Protein AF-J9CIU0-F1 (afdb_monomer_lite)

Structure (mmCIF, N/CA/C/O backbone):
data_AF-J9CIU0-F1
#
_entry.id   AF-J9CIU0-F1
#
loop_
_atom_site.group_PDB
_atom_site.id
_atom_site.type_symbol
_atom_site.label_atom_id
_atom_site.label_alt_id
_atom_site.label_comp_id
_atom_site.label_asym_id
_atom_site.label_entity_id
_atom_site.label_seq_id
_atom_site.pdbx_PDB_ins_code
_atom_site.Cartn_x
_atom_site.Cartn_y
_atom_site.Cartn_z
_atom_site.occupancy
_atom_site.B_iso_or_equiv
_atom_site.auth_seq_id
_atom_site.auth_comp_id
_atom_site.auth_asym_id
_atom_site.auth_atom_id
_atom_site.pdbx_PDB_model_num
ATOM 1 N N . MET A 1 1 ? -0.235 9.043 4.775 1.00 89.25 1 MET A N 1
ATOM 2 C CA . MET A 1 1 ? -0.250 9.261 3.314 1.00 89.25 1 MET A CA 1
ATOM 3 C C . MET A 1 1 ? 0.584 8.153 2.698 1.00 89.25 1 MET A C 1
ATOM 5 O O . MET A 1 1 ? 1.582 7.802 3.313 1.00 89.25 1 MET A O 1
ATOM 9 N N . VAL A 1 2 ? 0.134 7.546 1.600 1.00 96.88 2 VAL A N 1
ATOM 10 C CA . VAL A 1 2 ? 0.824 6.435 0.920 1.00 96.88 2 VAL A CA 1
ATOM 11 C C . VAL A 1 2 ? 0.937 6.806 -0.552 1.00 96.88 2 VAL A C 1
ATOM 13 O O . VAL A 1 2 ? -0.055 7.255 -1.124 1.00 96.88 2 VAL A O 1
ATOM 16 N N . GLU 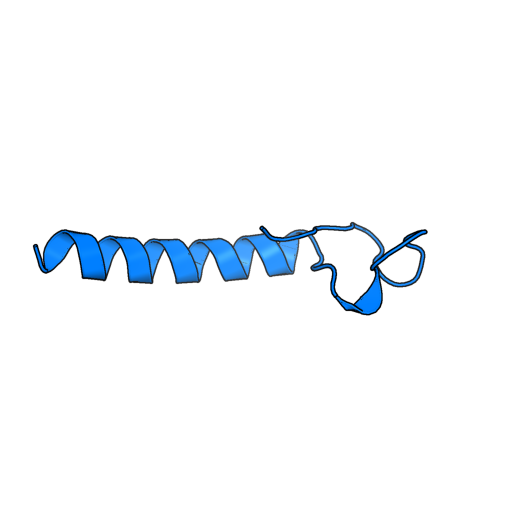A 1 3 ? 2.120 6.640 -1.135 1.00 97.62 3 GLU A N 1
ATOM 17 C CA . GLU A 1 3 ? 2.354 6.867 -2.561 1.00 97.62 3 GLU A CA 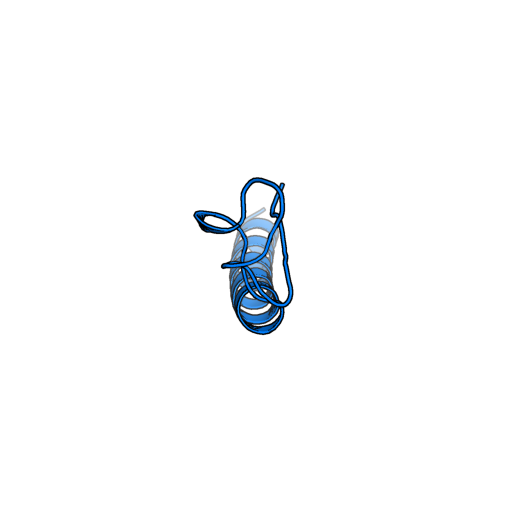1
ATOM 18 C C . GLU A 1 3 ? 2.335 5.541 -3.320 1.00 97.62 3 GLU A C 1
ATOM 20 O O . GLU A 1 3 ? 2.827 4.517 -2.835 1.00 97.62 3 GLU A O 1
ATOM 25 N N . VAL A 1 4 ? 1.718 5.558 -4.501 1.00 98.00 4 VAL A N 1
ATOM 26 C CA . VAL A 1 4 ? 1.509 4.374 -5.335 1.00 98.00 4 VAL A CA 1
ATOM 27 C C . VAL A 1 4 ? 1.952 4.700 -6.754 1.00 98.00 4 VAL A C 1
ATOM 29 O O . VAL A 1 4 ? 1.528 5.709 -7.320 1.00 98.00 4 VAL A O 1
ATOM 32 N N . HIS A 1 5 ? 2.795 3.847 -7.329 1.00 98.38 5 HIS A N 1
ATOM 33 C CA . HIS A 1 5 ? 3.292 3.993 -8.692 1.00 98.38 5 HIS A CA 1
ATOM 34 C C . HIS A 1 5 ? 3.290 2.638 -9.404 1.00 98.38 5 HIS A C 1
ATOM 36 O O . HIS A 1 5 ? 3.681 1.622 -8.834 1.00 98.38 5 HIS A O 1
ATOM 42 N N . ASN A 1 6 ? 2.874 2.613 -10.671 1.00 98.19 6 ASN A N 1
ATOM 43 C CA . ASN A 1 6 ? 2.783 1.370 -11.450 1.00 98.19 6 ASN A CA 1
ATOM 44 C C . ASN A 1 6 ? 4.162 0.767 -11.758 1.00 98.19 6 ASN A C 1
ATOM 46 O O . ASN A 1 6 ? 4.282 -0.439 -11.936 1.00 98.19 6 ASN A O 1
ATOM 50 N N . ASP A 1 7 ? 5.186 1.616 -11.820 1.00 97.94 7 ASP A N 1
ATOM 51 C CA . ASP A 1 7 ? 6.571 1.244 -12.111 1.00 97.94 7 ASP A CA 1
ATOM 52 C C . ASP A 1 7 ? 7.530 2.018 -11.188 1.00 97.94 7 ASP A C 1
ATOM 54 O O . ASP A 1 7 ? 8.074 3.054 -11.584 1.00 97.94 7 ASP A O 1
ATOM 58 N N . PRO A 1 8 ? 7.634 1.631 -9.903 1.00 97.56 8 PRO A N 1
ATOM 59 C CA . PRO A 1 8 ? 8.384 2.397 -8.909 1.00 97.56 8 PRO A CA 1
ATOM 60 C C . PRO A 1 8 ? 9.849 2.697 -9.300 1.00 97.56 8 PRO A C 1
ATOM 62 O O . PRO A 1 8 ? 10.278 3.831 -9.085 1.00 97.56 8 PRO A O 1
ATOM 65 N N . PRO A 1 9 ? 10.612 1.781 -9.940 1.00 97.69 9 PRO A N 1
ATOM 66 C CA . PRO A 1 9 ? 11.976 2.067 -10.401 1.00 97.69 9 PRO A CA 1
ATOM 67 C C . PRO A 1 9 ? 12.118 3.258 -11.362 1.00 97.69 9 PRO A C 1
ATOM 69 O O . PRO A 1 9 ? 13.179 3.878 -11.394 1.00 97.69 9 PRO A O 1
ATOM 72 N N . HIS A 1 10 ? 11.074 3.590 -12.128 1.00 97.69 10 HIS A N 1
ATOM 73 C CA . HIS A 1 10 ? 11.085 4.695 -13.096 1.00 97.69 10 HIS A CA 1
ATOM 74 C C . HIS A 1 10 ? 10.339 5.948 -12.610 1.00 97.69 10 HIS A C 1
ATOM 76 O O . HIS A 1 10 ? 10.151 6.898 -13.379 1.00 97.69 10 HIS A O 1
ATOM 82 N N . ALA A 1 11 ? 9.902 5.985 -11.348 1.00 97.50 11 ALA A N 1
ATOM 83 C CA . ALA A 1 11 ? 9.270 7.173 -10.791 1.00 97.50 11 ALA A CA 1
ATOM 84 C C . ALA A 1 11 ? 10.270 8.342 -10.726 1.00 97.50 11 ALA A C 1
ATOM 86 O O . ALA A 1 11 ? 11.437 8.181 -10.370 1.00 97.50 11 ALA A O 1
ATOM 87 N N . LYS A 1 12 ? 9.803 9.552 -11.053 1.00 96.69 12 LYS A N 1
ATOM 88 C CA . LYS A 1 12 ? 10.646 10.765 -11.075 1.00 96.69 12 LYS A CA 1
ATOM 89 C C . LYS A 1 12 ? 11.061 11.242 -9.680 1.00 96.69 12 LYS A C 1
ATOM 91 O O . LYS A 1 12 ? 12.014 12.004 -9.560 1.00 96.69 12 LYS A O 1
ATOM 96 N N . CYS A 1 13 ? 10.320 10.833 -8.657 1.00 96.38 13 CYS A N 1
ATOM 97 C CA . CYS A 1 13 ? 10.567 11.106 -7.248 1.00 96.38 13 CYS A CA 1
A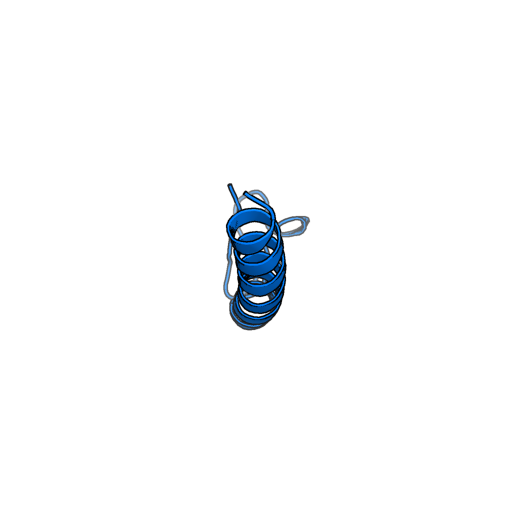TOM 98 C C . CYS A 1 13 ? 10.016 9.923 -6.445 1.00 96.38 13 CYS A C 1
ATOM 100 O O . CYS A 1 13 ? 9.066 9.286 -6.898 1.00 96.38 13 CYS A O 1
ATOM 102 N N . ASP A 1 14 ? 10.628 9.615 -5.302 1.00 95.94 14 ASP A N 1
ATOM 103 C CA . ASP A 1 14 ? 10.076 8.713 -4.277 1.00 95.94 14 ASP A CA 1
ATOM 104 C C . ASP A 1 14 ? 9.655 7.301 -4.742 1.00 95.94 14 ASP A C 1
ATOM 106 O O . ASP A 1 14 ? 8.919 6.583 -4.063 1.00 95.94 14 ASP A O 1
ATOM 110 N N . GLY A 1 15 ? 10.213 6.833 -5.861 1.00 96.94 15 GLY A N 1
ATOM 111 C CA . GLY A 1 15 ? 9.947 5.503 -6.406 1.00 96.94 15 GLY A CA 1
ATOM 112 C C . GLY A 1 15 ? 10.303 4.368 -5.452 1.00 96.94 15 GLY A C 1
ATOM 113 O O . GLY A 1 15 ? 9.510 3.461 -5.246 1.00 96.94 15 GLY A O 1
ATOM 114 N N . ALA A 1 16 ? 11.458 4.442 -4.788 1.00 96.81 16 ALA A N 1
ATOM 115 C CA . ALA A 1 16 ? 11.907 3.385 -3.879 1.00 96.81 16 ALA A CA 1
ATOM 116 C C . ALA A 1 16 ? 10.982 3.169 -2.662 1.00 96.81 16 ALA A C 1
ATOM 118 O O . ALA A 1 16 ? 10.989 2.083 -2.087 1.00 96.81 16 ALA A O 1
ATOM 119 N N . GLN A 1 17 ? 10.209 4.188 -2.267 1.00 96.62 17 GLN A N 1
ATOM 120 C CA . GLN A 1 17 ? 9.251 4.117 -1.155 1.00 96.62 17 GLN A CA 1
ATOM 121 C C . GLN A 1 17 ? 7.796 3.943 -1.614 1.00 96.62 17 GLN A C 1
ATOM 123 O O . GLN A 1 17 ? 6.922 3.679 -0.789 1.00 96.62 17 GLN A O 1
ATOM 128 N N . SER A 1 18 ? 7.533 4.077 -2.915 1.00 98.25 18 SER A N 1
ATOM 129 C CA . SER A 1 18 ? 6.207 3.880 -3.489 1.00 98.25 18 SER A CA 1
ATOM 130 C C . SER A 1 18 ? 5.846 2.400 -3.534 1.00 98.25 18 SER A C 1
ATOM 132 O O . SER A 1 18 ? 6.673 1.543 -3.850 1.00 98.25 18 SER A O 1
ATOM 134 N N . LEU A 1 19 ? 4.577 2.101 -3.274 1.00 98.50 19 LEU A N 1
ATOM 135 C CA . LEU A 1 19 ? 4.028 0.768 -3.493 1.00 98.50 19 LEU A CA 1
ATOM 136 C C . LEU A 1 19 ? 3.580 0.606 -4.945 1.00 98.50 1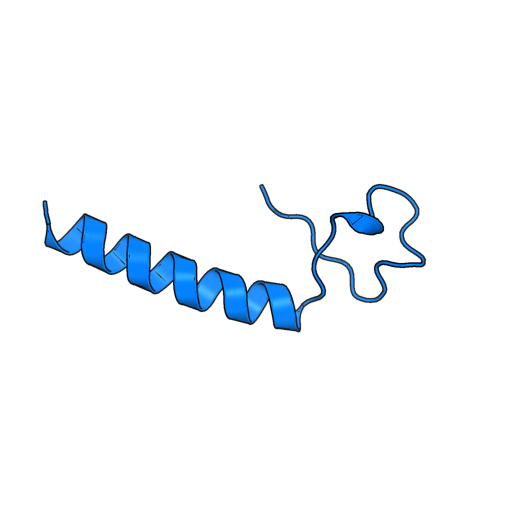9 LEU A C 1
ATOM 138 O O . LEU A 1 19 ? 3.198 1.567 -5.612 1.00 98.50 19 LEU A O 1
ATOM 142 N N . THR A 1 20 ? 3.558 -0.634 -5.416 1.00 98.44 20 THR A N 1
ATOM 143 C CA . THR A 1 20 ? 2.760 -0.998 -6.594 1.00 98.44 20 THR A CA 1
ATOM 144 C C . THR A 1 20 ? 1.264 -1.024 -6.241 1.00 98.44 20 THR A C 1
ATOM 146 O O . THR A 1 20 ? 0.923 -1.157 -5.059 1.00 98.44 20 THR A O 1
ATOM 149 N N . PRO A 1 21 ? 0.352 -0.930 -7.229 1.00 98.62 21 PRO A N 1
ATOM 150 C CA . PRO A 1 21 ? -1.090 -1.024 -6.982 1.00 98.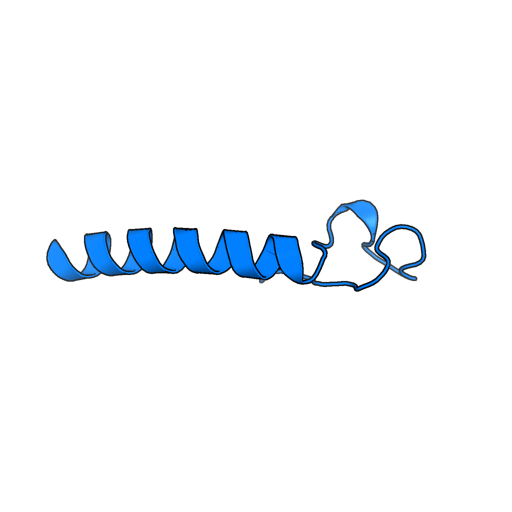62 21 PRO A CA 1
ATOM 151 C C . PRO A 1 21 ? -1.494 -2.277 -6.186 1.00 98.62 21 PRO A C 1
ATOM 153 O O . PRO A 1 21 ? -2.159 -2.156 -5.162 1.00 98.62 21 PRO A O 1
ATOM 156 N N . ASP A 1 22 ? -0.987 -3.454 -6.556 1.00 98.69 22 ASP A N 1
ATOM 157 C CA . ASP A 1 22 ? -1.318 -4.714 -5.873 1.00 98.69 22 ASP A CA 1
ATOM 158 C C . ASP A 1 22 ? -0.832 -4.737 -4.410 1.00 98.69 22 ASP A C 1
ATOM 160 O O . ASP A 1 22 ? -1.500 -5.260 -3.513 1.00 98.69 22 ASP A O 1
ATOM 164 N N . GLN A 1 23 ? 0.331 -4.134 -4.132 1.00 98.56 23 GLN A N 1
ATOM 165 C CA . GLN A 1 23 ? 0.834 -3.984 -2.762 1.00 98.56 23 GLN A CA 1
ATOM 166 C C . GLN A 1 23 ? -0.028 -3.019 -1.942 1.00 98.56 23 GLN A C 1
ATOM 168 O O . GLN A 1 23 ? -0.214 -3.230 -0.741 1.00 98.56 23 GLN A O 1
ATOM 173 N N . PHE A 1 24 ? -0.563 -1.971 -2.572 1.00 98.56 24 PHE A N 1
ATOM 174 C CA . PHE A 1 24 ? -1.496 -1.056 -1.924 1.00 98.56 24 PHE A CA 1
ATOM 175 C C . PHE A 1 24 ? -2.831 -1.742 -1.605 1.00 98.56 24 PHE A C 1
ATOM 177 O O . PHE A 1 24 ? -3.338 -1.594 -0.491 1.00 98.56 24 PHE A O 1
ATOM 184 N N . ASP A 1 25 ? -3.358 -2.559 -2.515 1.00 98.69 25 ASP A N 1
ATOM 185 C CA . ASP A 1 25 ? -4.571 -3.348 -2.273 1.00 98.69 25 ASP A CA 1
ATOM 186 C C . ASP A 1 25 ? -4.395 -4.287 -1.070 1.00 98.69 25 ASP A C 1
ATOM 188 O O . ASP A 1 25 ? -5.217 -4.298 -0.147 1.00 98.69 25 ASP A O 1
ATOM 192 N N . ALA A 1 26 ? -3.267 -5.000 -1.003 1.00 98.69 26 ALA A N 1
ATOM 193 C CA . ALA A 1 26 ? -2.944 -5.849 0.144 1.00 98.69 26 ALA A CA 1
ATOM 194 C C . ALA A 1 26 ? -2.807 -5.045 1.453 1.00 98.69 26 ALA A C 1
ATOM 196 O O . ALA A 1 26 ? -3.317 -5.454 2.502 1.00 98.69 26 ALA A O 1
ATOM 197 N N . LEU A 1 27 ? -2.146 -3.883 1.409 1.00 98.31 27 LEU A N 1
ATOM 198 C CA . LEU A 1 27 ? -2.002 -3.003 2.570 1.00 98.31 27 LEU A CA 1
ATOM 199 C C . LEU A 1 27 ? -3.365 -2.514 3.077 1.00 98.31 27 LEU A C 1
ATOM 201 O O . LEU A 1 27 ? -3.632 -2.574 4.279 1.00 98.31 27 LEU A O 1
ATOM 205 N N . THR A 1 28 ? -4.231 -2.032 2.184 1.00 98.44 28 THR A N 1
ATOM 206 C CA . THR A 1 28 ? -5.540 -1.486 2.571 1.00 98.44 28 THR A CA 1
ATOM 207 C C . THR A 1 28 ? -6.464 -2.555 3.142 1.00 98.44 28 THR A C 1
ATOM 209 O O . THR A 1 28 ? -7.171 -2.274 4.112 1.00 98.44 28 THR A O 1
ATOM 212 N N . ALA A 1 29 ? -6.409 -3.792 2.637 1.00 98.62 29 ALA A N 1
ATOM 213 C CA . ALA A 1 29 ? -7.128 -4.920 3.229 1.00 98.62 29 ALA A CA 1
ATOM 214 C C . ALA A 1 29 ? -6.747 -5.121 4.709 1.00 98.62 29 ALA A C 1
ATOM 216 O O . ALA A 1 29 ? -7.628 -5.199 5.569 1.00 98.62 29 ALA A O 1
ATOM 217 N N . ASN A 1 30 ? -5.448 -5.104 5.024 1.00 98.50 30 ASN A N 1
ATOM 218 C CA . ASN A 1 30 ? -4.954 -5.240 6.398 1.00 98.50 30 ASN A CA 1
ATOM 219 C C . ASN A 1 30 ? -5.351 -4.044 7.280 1.00 98.50 30 ASN A C 1
ATOM 221 O O . ASN A 1 30 ? -5.831 -4.221 8.401 1.00 98.50 30 ASN A O 1
ATOM 225 N N . VAL A 1 31 ? -5.202 -2.816 6.772 1.00 98.56 31 VAL A N 1
ATOM 226 C CA . VAL A 1 31 ? -5.591 -1.595 7.501 1.00 98.56 31 VAL A CA 1
ATOM 227 C C . VAL A 1 31 ? -7.084 -1.604 7.832 1.00 98.56 31 VAL A C 1
ATOM 229 O O . VAL A 1 31 ? -7.465 -1.261 8.952 1.00 98.56 31 VAL A O 1
ATOM 232 N N . ASN A 1 32 ? -7.933 -2.040 6.899 1.00 98.62 32 ASN A N 1
ATOM 233 C CA . ASN A 1 32 ? -9.377 -2.123 7.113 1.00 98.62 32 ASN A CA 1
ATOM 234 C C . ASN A 1 32 ? -9.749 -3.125 8.214 1.00 98.62 32 ASN A C 1
ATOM 236 O O . ASN A 1 32 ? -10.633 -2.835 9.021 1.00 98.62 32 ASN A O 1
ATOM 240 N N . GLN A 1 33 ? -9.055 -4.264 8.298 1.00 98.62 33 GLN A N 1
ATOM 241 C CA . GLN A 1 33 ? -9.253 -5.232 9.383 1.00 98.62 33 GLN A CA 1
ATOM 242 C C . GL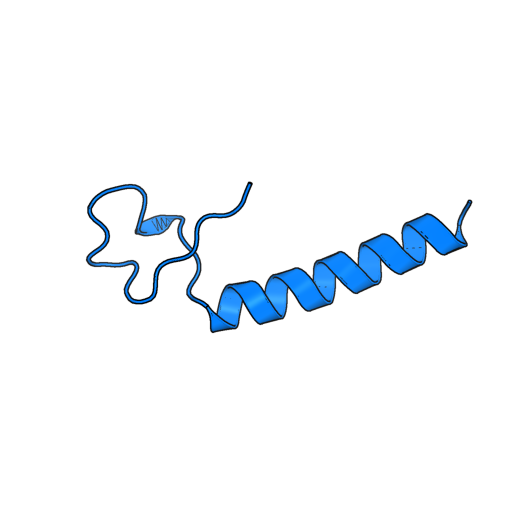N A 1 33 ? -8.885 -4.637 10.748 1.00 98.62 33 GLN A C 1
ATOM 244 O O . GLN A 1 33 ? -9.658 -4.745 11.702 1.00 98.62 33 GLN A O 1
ATOM 249 N N . ILE A 1 34 ? -7.744 -3.947 10.833 1.00 98.50 34 ILE A N 1
ATOM 250 C CA . ILE A 1 34 ? -7.303 -3.278 12.066 1.00 98.50 34 ILE A CA 1
ATOM 251 C C . ILE A 1 34 ? -8.302 -2.189 12.469 1.00 98.50 34 ILE A C 1
ATOM 253 O O . ILE A 1 34 ? -8.708 -2.107 13.629 1.00 98.50 34 ILE A O 1
ATOM 257 N N . LEU A 1 35 ? -8.748 -1.374 11.510 1.00 98.38 35 LEU A N 1
ATOM 258 C CA . LEU A 1 35 ? -9.745 -0.337 11.750 1.00 98.38 35 LEU A CA 1
ATOM 259 C C . LEU A 1 35 ? -11.056 -0.926 12.281 1.00 98.38 35 LEU A C 1
ATOM 261 O O . LEU A 1 35 ? -11.640 -0.368 13.211 1.00 98.38 35 LEU A O 1
ATOM 265 N N . ALA A 1 36 ? -11.518 -2.041 11.710 1.00 98.44 36 ALA A N 1
ATOM 266 C CA . ALA A 1 36 ? -12.716 -2.731 12.178 1.00 98.44 36 ALA A CA 1
ATOM 267 C C . ALA A 1 36 ? -12.562 -3.207 13.631 1.00 98.44 36 ALA A C 1
ATOM 269 O O . ALA A 1 36 ? -13.452 -2.957 14.443 1.00 98.44 36 ALA A O 1
ATOM 270 N N . ALA A 1 37 ? -11.418 -3.801 13.986 1.00 98.31 37 ALA A N 1
ATOM 271 C CA . ALA A 1 37 ? -11.136 -4.240 15.354 1.00 98.31 37 ALA A CA 1
ATOM 272 C C . ALA A 1 37 ? -11.124 -3.070 16.356 1.00 98.31 37 ALA A C 1
ATOM 274 O O . ALA A 1 37 ? -11.736 -3.154 17.423 1.00 98.31 37 ALA A O 1
ATOM 275 N N . ILE A 1 38 ? -10.490 -1.947 15.994 1.00 98.38 38 ILE A N 1
ATOM 276 C CA . ILE A 1 38 ? -10.468 -0.734 16.828 1.00 98.38 38 ILE A CA 1
ATOM 277 C C . ILE A 1 38 ? -11.883 -0.177 17.018 1.00 98.38 38 ILE A C 1
ATOM 279 O O . ILE A 1 38 ? -12.233 0.237 18.121 1.00 98.38 38 ILE A O 1
ATOM 283 N N . LYS A 1 39 ? -12.704 -0.167 15.960 1.00 98.06 39 LYS A N 1
ATOM 284 C CA . LYS A 1 39 ? -14.096 0.302 16.031 1.00 98.06 39 LYS A CA 1
ATOM 285 C C . LYS A 1 39 ? -14.974 -0.590 16.904 1.00 98.06 39 LYS A C 1
ATOM 287 O O . LYS A 1 39 ? -15.797 -0.057 17.627 1.00 98.06 39 LYS A O 1
ATOM 292 N N . ALA A 1 40 ? -14.796 -1.908 16.840 1.00 95.06 40 ALA A N 1
ATOM 293 C CA . ALA A 1 40 ? -15.552 -2.861 17.655 1.00 95.06 40 ALA A CA 1
ATOM 294 C C . ALA A 1 40 ? -15.161 -2.834 19.144 1.00 95.06 40 ALA A C 1
ATOM 296 O O . ALA A 1 40 ? -15.909 -3.324 19.983 1.00 95.06 40 ALA A O 1
ATOM 297 N N . SER A 1 41 ? -13.987 -2.283 19.465 1.00 88.25 41 SER A N 1
ATOM 298 C CA . SER A 1 41 ? -13.470 -2.171 20.836 1.00 88.25 41 SER A CA 1
ATOM 299 C C . SER A 1 41 ? -13.861 -0.855 21.527 1.00 88.25 41 SER A C 1
ATOM 301 O O . SER A 1 41 ? -13.392 -0.589 22.634 1.00 88.25 41 SER A O 1
ATOM 303 N N . LYS A 1 42 ? -14.664 -0.014 20.866 1.00 63.59 42 LYS A N 1
ATOM 304 C CA . LYS A 1 42 ? -15.240 1.222 21.404 1.00 63.59 42 LYS A CA 1
ATOM 305 C C . LYS A 1 42 ? -16.733 1.047 21.625 1.00 63.59 42 LYS A C 1
ATOM 307 O O . LYS A 1 42 ? -17.216 1.613 22.627 1.00 63.59 42 LYS A O 1
#

Secondary structure (DSSP, 8-state):
---B-SSGGG-SSSGGGPBPHHHHHHHHHHHHHHHHHHHHT-

InterPro domains:
  IPR013785 Aldolase-type TIM barrel [G3DSA:3.20.20.70] (1-42)

Organism: NCBI:txid749906

Radius of gyration: 13.59 Å; chains: 1; bounding box: 28×17×34 Å

Foldseek 3Di:
DAAEDCQLVPDPPDSVRHHHPVVVVVVVVVVVVVVVVVVVVD

Sequence (42 aa):
MVEVHNDPPHAKCDGAQSLTPDQFDALTANVNQILAAIKASK

pLDDT: mean 96.66, std 5.58, range [63.59, 98.69]